Protein AF-W1XYW0-F1 (afdb_monomer_lite)

Secondary structure (DSSP, 8-state):
-EEEGGGGBPP-TTS-HHHHTTS-TTSGGGB-HHHHHHHHHHHHTT--EEEEEEETTTTEEEEEEEEE---S--EEESTTTTT-HHHHTT-S-----

Organism: NCBI:txid408170

Structure (mmCIF, N/CA/C/O backbone):
data_AF-W1XYW0-F1
#
_entry.id   AF-W1XYW0-F1
#
loop_
_atom_site.group_PDB
_atom_site.id
_atom_site.type_symbol
_atom_site.label_atom_id
_atom_site.label_alt_id
_atom_site.label_comp_id
_atom_site.label_asym_id
_atom_site.label_entity_id
_atom_site.label_seq_id
_atom_site.pdbx_PDB_ins_code
_atom_site.Cartn_x
_atom_site.Cartn_y
_atom_site.Cartn_z
_atom_site.occupancy
_atom_site.B_iso_or_equiv
_atom_site.auth_seq_id
_atom_site.auth_comp_id
_atom_site.auth_asym_id
_atom_site.auth_atom_id
_atom_site.pdbx_PDB_model_num
ATOM 1 N N . ALA A 1 1 ? -4.149 10.051 9.716 1.00 89.81 1 ALA A N 1
ATOM 2 C CA . ALA A 1 1 ? -3.032 10.081 8.739 1.00 89.81 1 ALA A CA 1
ATOM 3 C C . ALA A 1 1 ? -3.511 9.5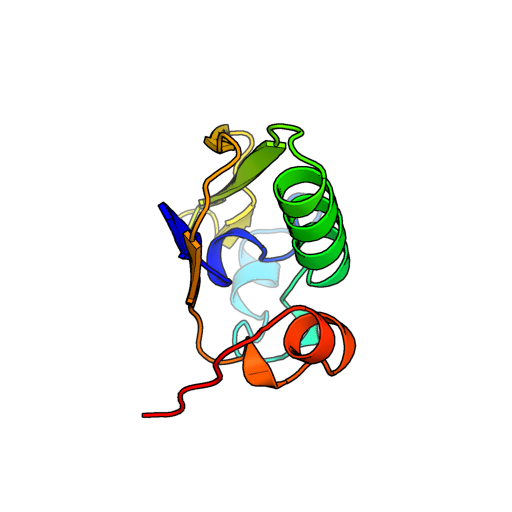59 7.383 1.00 89.81 1 ALA A C 1
ATOM 5 O O . ALA A 1 1 ? -4.561 8.922 7.356 1.00 89.81 1 ALA A O 1
ATOM 6 N N . MET A 1 2 ? -2.795 9.850 6.294 1.00 95.75 2 MET A N 1
ATOM 7 C CA . MET A 1 2 ? -3.105 9.346 4.948 1.00 95.75 2 MET A CA 1
ATOM 8 C C . MET A 1 2 ? -2.199 8.156 4.623 1.00 95.75 2 MET A C 1
ATOM 10 O O . MET A 1 2 ? -0.999 8.238 4.868 1.00 95.75 2 MET A O 1
ATOM 14 N N . ILE A 1 3 ? -2.768 7.075 4.096 1.00 97.31 3 ILE A N 1
ATOM 15 C CA . ILE A 1 3 ? -2.046 5.907 3.588 1.00 97.31 3 ILE A CA 1
ATOM 16 C C . ILE A 1 3 ? -2.393 5.773 2.105 1.00 97.31 3 ILE A C 1
ATOM 18 O O . ILE A 1 3 ? -3.520 5.426 1.750 1.00 97.31 3 ILE A O 1
ATOM 22 N N . GLU A 1 4 ? -1.410 6.062 1.262 1.00 97.69 4 GLU A N 1
ATOM 23 C CA . GLU A 1 4 ? -1.543 6.090 -0.195 1.00 97.69 4 GLU A CA 1
ATOM 24 C C . GLU A 1 4 ? -1.337 4.684 -0.769 1.00 97.69 4 GLU A C 1
ATOM 26 O O . GLU A 1 4 ? -0.332 4.030 -0.476 1.00 97.69 4 GLU A O 1
ATOM 31 N N . HIS A 1 5 ? -2.256 4.194 -1.601 1.00 97.38 5 HIS A N 1
ATOM 32 C CA . HIS A 1 5 ? -2.132 2.868 -2.221 1.00 97.38 5 HIS A CA 1
ATOM 33 C C . HIS A 1 5 ? -0.913 2.779 -3.147 1.00 97.38 5 HIS A C 1
ATOM 35 O O . HIS A 1 5 ? -0.262 1.737 -3.202 1.00 97.38 5 HIS A O 1
ATOM 41 N N . ASP A 1 6 ? -0.553 3.886 -3.801 1.00 96.81 6 ASP A N 1
ATOM 42 C CA . ASP A 1 6 ? 0.605 3.973 -4.696 1.00 96.81 6 ASP A CA 1
ATOM 43 C C . ASP A 1 6 ? 1.935 3.724 -3.969 1.00 96.81 6 ASP A C 1
ATOM 45 O O . ASP A 1 6 ? 2.881 3.185 -4.545 1.00 96.81 6 ASP A O 1
ATOM 49 N N . SER A 1 7 ? 2.009 4.007 -2.664 1.00 97.75 7 SER A N 1
ATOM 50 C CA . SER A 1 7 ? 3.177 3.641 -1.850 1.00 97.75 7 SER A CA 1
ATOM 51 C C . SER A 1 7 ? 3.432 2.125 -1.843 1.00 97.75 7 SER A C 1
ATOM 53 O O . SER A 1 7 ? 4.565 1.681 -1.648 1.00 97.75 7 SER A O 1
ATOM 55 N N . TYR A 1 8 ? 2.396 1.325 -2.108 1.00 98.12 8 TYR A N 1
ATOM 56 C CA . TYR A 1 8 ? 2.424 -0.132 -2.092 1.00 98.12 8 TYR A CA 1
ATOM 57 C C . TYR A 1 8 ? 2.551 -0.768 -3.476 1.00 98.12 8 TYR A C 1
ATOM 59 O O . TYR A 1 8 ? 2.290 -1.961 -3.600 1.00 98.12 8 TYR A O 1
ATOM 67 N N . TYR A 1 9 ? 3.015 -0.070 -4.516 1.00 97.81 9 TYR A N 1
ATOM 68 C CA . TYR A 1 9 ? 3.467 -0.780 -5.719 1.00 97.81 9 TYR A CA 1
ATOM 69 C C . TYR A 1 9 ? 4.529 -1.839 -5.372 1.00 97.81 9 TYR A C 1
ATOM 71 O O . TYR A 1 9 ? 5.348 -1.686 -4.450 1.00 97.81 9 TYR A O 1
ATOM 79 N N . LYS A 1 10 ? 4.498 -2.962 -6.093 1.00 96.94 10 LYS A N 1
ATOM 80 C CA . LYS A 1 10 ? 5.455 -4.057 -5.915 1.00 96.94 10 LYS A CA 1
ATOM 81 C C . LYS A 1 10 ? 6.875 -3.596 -6.209 1.00 96.94 10 LYS A C 1
ATOM 83 O O . LYS A 1 10 ? 7.118 -2.784 -7.099 1.00 96.94 10 LYS A O 1
ATOM 88 N N . ASP A 1 11 ? 7.822 -4.169 -5.473 1.00 96.81 11 ASP A N 1
ATOM 89 C CA . ASP A 1 11 ? 9.229 -3.979 -5.790 1.00 96.81 11 ASP A CA 1
ATOM 90 C C . ASP A 1 11 ? 9.581 -4.703 -7.097 1.00 96.81 11 ASP A C 1
ATOM 92 O O . ASP A 1 11 ? 9.479 -5.927 -7.213 1.00 96.81 11 ASP A O 1
ATOM 96 N N . GLN A 1 12 ? 10.004 -3.924 -8.086 1.00 96.06 12 GLN A N 1
ATOM 97 C CA . GLN A 1 12 ? 10.468 -4.390 -9.385 1.00 96.06 12 GLN A CA 1
ATOM 98 C C . GLN A 1 12 ? 11.964 -4.106 -9.579 1.00 96.06 12 GLN A C 1
ATOM 100 O O . GLN A 1 12 ? 12.453 -4.091 -10.708 1.00 96.06 12 GLN A O 1
ATOM 105 N N . SER A 1 13 ? 12.717 -3.919 -8.488 1.00 94.56 13 SER A N 1
ATOM 106 C CA . SER A 1 13 ? 14.167 -3.683 -8.489 1.00 94.56 13 SER A CA 1
ATOM 107 C C . SER A 1 13 ? 14.956 -4.747 -9.265 1.00 94.56 13 SER A C 1
ATOM 109 O O . SER A 1 13 ? 16.004 -4.444 -9.833 1.00 94.56 13 SER A O 1
ATOM 111 N N . HIS A 1 14 ? 14.412 -5.962 -9.353 1.00 95.69 14 HIS A N 1
ATOM 112 C CA . HIS A 1 14 ? 14.947 -7.097 -10.104 1.00 95.69 14 HIS A CA 1
ATOM 113 C C . HIS A 1 14 ? 14.763 -7.007 -11.632 1.00 95.69 14 HIS A C 1
ATOM 115 O O . HIS A 1 14 ? 15.437 -7.736 -12.355 1.00 95.69 14 HIS A O 1
ATOM 121 N N . LEU A 1 15 ? 13.873 -6.142 -12.129 1.00 95.88 15 LEU A N 1
ATOM 122 C CA . LEU A 1 15 ? 13.652 -5.900 -13.560 1.00 95.88 15 LEU A CA 1
ATOM 123 C C . LEU A 1 15 ? 14.500 -4.728 -14.058 1.00 95.88 15 LEU A C 1
ATOM 125 O O . LEU A 1 15 ? 14.842 -3.826 -13.288 1.00 95.88 15 LEU A O 1
ATOM 129 N N . THR A 1 16 ? 14.789 -4.694 -15.356 1.00 96.88 16 THR A N 1
ATOM 130 C CA . THR A 1 16 ? 15.387 -3.517 -16.001 1.00 96.88 16 THR A CA 1
ATOM 131 C C . THR A 1 16 ? 14.381 -2.367 -16.086 1.00 96.88 16 THR A C 1
ATOM 133 O O . THR A 1 16 ? 13.168 -2.576 -16.073 1.00 96.88 16 THR A O 1
ATOM 136 N N . PHE A 1 17 ? 14.864 -1.130 -16.217 1.00 95.25 17 PHE A N 1
ATOM 137 C CA . PHE A 1 17 ? 13.981 0.031 -16.372 1.00 95.25 17 PHE A CA 1
ATOM 138 C C . PHE A 1 17 ? 13.043 -0.106 -17.589 1.00 95.25 17 PHE A C 1
ATOM 140 O O . PHE A 1 17 ? 11.852 0.170 -17.484 1.00 95.25 17 PHE A O 1
ATOM 147 N N . GLU A 1 18 ? 13.551 -0.617 -18.716 1.00 96.88 18 GLU A N 1
ATOM 148 C CA . GLU A 1 18 ? 12.775 -0.841 -19.947 1.00 96.88 18 GLU A CA 1
ATOM 149 C C . GLU A 1 18 ? 11.661 -1.892 -19.803 1.00 96.88 18 GLU A C 1
ATOM 151 O O . GLU A 1 18 ? 10.689 -1.885 -20.562 1.00 96.88 18 GLU A O 1
ATOM 156 N N . GLU A 1 19 ? 11.791 -2.815 -18.853 1.00 95.94 19 GLU A N 1
ATOM 157 C CA . GLU A 1 19 ? 10.735 -3.769 -18.514 1.00 95.94 19 GLU A CA 1
ATOM 158 C C . GLU A 1 19 ? 9.714 -3.141 -17.567 1.00 95.94 19 GLU A C 1
ATOM 160 O O . GLU A 1 19 ? 8.513 -3.300 -17.784 1.00 95.94 19 GLU A O 1
ATOM 165 N N . ARG A 1 20 ? 10.168 -2.368 -16.570 1.00 95.44 20 ARG A N 1
ATOM 166 C CA . ARG A 1 20 ? 9.289 -1.692 -15.599 1.00 95.44 20 ARG A CA 1
ATOM 167 C C . ARG A 1 20 ? 8.295 -0.757 -16.278 1.00 95.44 20 ARG A C 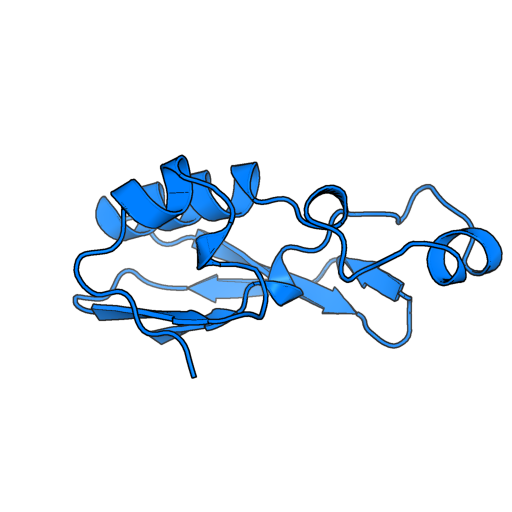1
ATOM 169 O O . ARG A 1 20 ? 7.113 -0.806 -15.956 1.00 95.44 20 ARG A O 1
ATOM 176 N N . ILE A 1 21 ? 8.728 0.010 -17.283 1.00 94.88 21 ILE A N 1
ATOM 177 C CA . ILE A 1 21 ? 7.844 0.920 -18.039 1.00 94.88 21 ILE A CA 1
ATOM 178 C C . ILE A 1 21 ? 6.705 0.206 -18.786 1.00 94.88 21 ILE A C 1
ATOM 180 O O . ILE A 1 21 ? 5.737 0.851 -19.176 1.00 94.88 21 ILE A O 1
ATOM 184 N N . LYS A 1 22 ? 6.813 -1.109 -19.016 1.00 95.12 22 LYS A N 1
ATOM 185 C CA . LYS A 1 22 ? 5.769 -1.914 -19.672 1.00 95.12 22 LYS A CA 1
ATOM 186 C C . LYS A 1 22 ? 4.742 -2.453 -18.676 1.00 95.12 22 LYS A C 1
ATOM 188 O O . LYS A 1 22 ? 3.738 -3.025 -19.098 1.00 95.12 22 LYS A O 1
ATOM 193 N N . THR A 1 23 ? 4.990 -2.312 -17.374 1.00 94.06 23 THR A N 1
ATOM 194 C CA . THR A 1 23 ? 4.050 -2.715 -16.327 1.00 94.06 23 THR A CA 1
ATOM 195 C C . THR A 1 23 ? 2.785 -1.867 -16.419 1.00 94.06 23 THR A C 1
ATOM 197 O O . THR A 1 23 ? 2.846 -0.643 -16.491 1.00 94.06 23 THR A O 1
ATOM 200 N N . ASN A 1 24 ? 1.624 -2.520 -16.377 1.00 95.81 24 ASN A N 1
ATOM 201 C CA . ASN A 1 24 ? 0.353 -1.831 -16.191 1.00 95.81 24 ASN A CA 1
ATOM 202 C C . ASN A 1 24 ? 0.151 -1.540 -14.696 1.00 95.81 24 ASN A C 1
ATOM 204 O O . ASN A 1 24 ? -0.245 -2.437 -13.948 1.00 95.81 24 ASN A O 1
ATOM 208 N N . TYR A 1 25 ? 0.443 -0.309 -14.276 1.00 94.31 25 TYR A N 1
ATOM 209 C CA . TYR A 1 25 ? 0.314 0.123 -12.882 1.00 94.31 25 TYR A CA 1
ATOM 210 C C . TYR A 1 25 ? -1.146 0.344 -12.445 1.00 94.31 25 TYR A C 1
ATOM 212 O O . TYR A 1 25 ? -1.424 0.340 -11.255 1.00 94.31 25 TYR A O 1
ATOM 220 N N . ASP A 1 26 ? -2.101 0.389 -13.377 1.00 95.44 26 ASP A N 1
ATOM 221 C CA . ASP A 1 26 ? -3.539 0.448 -13.079 1.00 95.44 26 ASP A CA 1
ATOM 222 C C . ASP A 1 26 ? -4.179 -0.943 -12.917 1.00 95.44 26 ASP A C 1
ATOM 224 O O . ASP A 1 26 ? -5.397 -1.075 -12.793 1.00 95.44 26 ASP A O 1
ATOM 228 N N . HIS A 1 27 ? -3.387 -2.019 -12.954 1.00 96.94 27 HIS A N 1
ATOM 229 C CA . HIS A 1 27 ? -3.880 -3.372 -12.711 1.00 96.94 27 HIS A CA 1
ATOM 230 C C . HIS A 1 27 ? -3.681 -3.758 -11.235 1.00 96.94 27 HIS A C 1
ATOM 232 O O . HIS A 1 27 ? -2.583 -3.549 -10.715 1.00 96.94 27 HIS A O 1
ATOM 238 N N . PRO A 1 28 ? -4.644 -4.433 -10.569 1.00 96.06 28 PRO A N 1
ATOM 239 C CA . PRO A 1 28 ? -4.511 -4.836 -9.160 1.00 96.06 28 PRO A CA 1
ATOM 240 C C . PRO A 1 28 ? -3.202 -5.572 -8.832 1.00 96.06 28 PRO A C 1
ATOM 242 O O . PRO A 1 28 ? -2.625 -5.412 -7.764 1.00 96.06 28 PRO A O 1
ATOM 245 N N . PHE A 1 29 ? -2.667 -6.341 -9.786 1.00 95.12 29 PHE A N 1
ATOM 246 C CA . PHE A 1 29 ? -1.407 -7.080 -9.614 1.00 95.12 29 PHE A CA 1
ATOM 247 C C . PHE A 1 29 ? -0.156 -6.212 -9.456 1.00 95.12 29 PHE A C 1
ATOM 249 O O . PHE A 1 29 ? 0.857 -6.745 -8.991 1.00 95.12 29 PHE A O 1
ATOM 256 N N . ALA A 1 30 ? -0.200 -4.938 -9.847 1.00 96.50 30 ALA A N 1
ATOM 257 C CA . ALA A 1 30 ? 0.906 -4.008 -9.651 1.00 96.50 30 ALA A CA 1
ATOM 258 C C . ALA A 1 30 ? 1.117 -3.673 -8.167 1.00 96.50 30 ALA A C 1
ATOM 260 O O . ALA A 1 30 ? 2.229 -3.321 -7.774 1.00 96.50 30 ALA A O 1
ATOM 261 N N . PHE A 1 31 ? 0.083 -3.841 -7.341 1.00 97.75 31 PHE A N 1
ATOM 262 C CA . PHE A 1 31 ? 0.096 -3.506 -5.926 1.00 97.75 31 PHE A CA 1
ATOM 263 C C . PHE A 1 31 ? 0.470 -4.706 -5.049 1.00 97.75 31 PHE A C 1
ATOM 265 O O . PHE A 1 31 ? 0.176 -5.869 -5.339 1.00 97.75 31 PHE A O 1
ATOM 272 N N . ASP A 1 32 ? 1.139 -4.404 -3.947 1.00 97.94 32 ASP A N 1
ATOM 273 C CA . ASP A 1 32 ? 1.467 -5.285 -2.833 1.00 97.94 32 ASP A CA 1
ATOM 274 C C . ASP A 1 32 ? 0.418 -5.104 -1.728 1.00 97.94 32 ASP A C 1
ATOM 276 O O . ASP A 1 32 ? 0.692 -4.670 -0.606 1.00 97.94 32 ASP A O 1
ATOM 280 N N . THR A 1 33 ? -0.838 -5.384 -2.082 1.00 97.62 33 THR A N 1
ATOM 281 C CA . THR A 1 33 ? -1.992 -5.223 -1.187 1.00 97.62 33 THR A CA 1
ATOM 282 C C . THR A 1 33 ? -1.886 -6.124 0.047 1.00 97.62 33 THR A C 1
ATOM 284 O O . THR A 1 33 ? -2.399 -5.778 1.109 1.00 97.62 33 THR A O 1
ATOM 287 N N . ASP 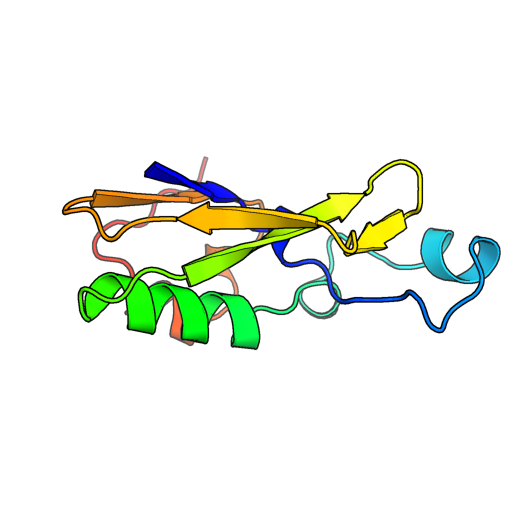A 1 34 ? -1.166 -7.246 -0.049 1.00 98.25 34 ASP A N 1
ATOM 288 C CA . ASP A 1 34 ? -0.869 -8.111 1.096 1.00 98.25 34 ASP A CA 1
ATOM 289 C C . ASP A 1 34 ? -0.028 -7.379 2.152 1.00 98.25 34 ASP A C 1
ATOM 291 O O . ASP A 1 34 ? -0.383 -7.396 3.336 1.00 98.25 34 ASP A O 1
ATOM 295 N N . LEU A 1 35 ? 1.041 -6.685 1.735 1.00 98.50 35 LEU A N 1
ATOM 296 C CA . LEU A 1 35 ? 1.849 -5.855 2.631 1.00 98.50 35 LEU A CA 1
ATOM 297 C C . LEU A 1 35 ? 1.025 -4.711 3.232 1.00 98.50 35 LEU A C 1
ATOM 299 O O . LEU A 1 35 ? 1.106 -4.470 4.438 1.00 98.50 35 LEU A O 1
ATOM 303 N N . MET A 1 36 ? 0.207 -4.040 2.418 1.00 98.31 36 MET A N 1
ATOM 304 C CA . MET A 1 36 ? -0.670 -2.961 2.881 1.00 98.31 36 MET A CA 1
ATOM 305 C C . MET A 1 36 ? -1.632 -3.442 3.972 1.00 98.31 36 MET A C 1
ATOM 307 O O . MET A 1 36 ? -1.707 -2.847 5.047 1.00 98.31 36 MET A O 1
ATOM 311 N N . ILE A 1 37 ? -2.327 -4.558 3.738 1.00 98.56 37 ILE A N 1
ATOM 312 C CA . ILE A 1 37 ? -3.244 -5.168 4.708 1.00 98.56 37 ILE A CA 1
ATOM 313 C C . ILE A 1 37 ? -2.505 -5.543 5.994 1.00 98.56 37 ILE A C 1
ATOM 315 O O . ILE A 1 37 ? -3.025 -5.309 7.087 1.00 98.56 37 ILE A O 1
ATOM 319 N N . ALA A 1 38 ? -1.315 -6.139 5.883 1.00 98.75 38 ALA A N 1
ATOM 320 C CA . ALA A 1 38 ? -0.518 -6.506 7.047 1.00 98.75 38 ALA A CA 1
ATOM 321 C C . ALA A 1 38 ? -0.166 -5.270 7.886 1.00 98.75 38 ALA A C 1
ATOM 323 O O . ALA A 1 38 ? -0.406 -5.262 9.089 1.00 98.75 38 ALA A O 1
ATOM 324 N N . GLN A 1 39 ? 0.317 -4.200 7.255 1.00 98.56 39 GLN A N 1
ATOM 325 C CA . GLN A 1 39 ? 0.694 -2.973 7.954 1.00 98.56 39 GLN A CA 1
ATOM 326 C C . GLN A 1 39 ? -0.507 -2.224 8.548 1.00 98.56 39 GLN A C 1
ATOM 328 O O . GLN A 1 39 ? -0.423 -1.745 9.677 1.00 98.56 39 GLN A O 1
ATOM 333 N N . ILE A 1 40 ? -1.651 -2.186 7.860 1.00 98.25 40 ILE A N 1
ATOM 334 C CA . ILE A 1 40 ? -2.889 -1.624 8.423 1.00 98.25 40 ILE A CA 1
ATOM 335 C C . ILE A 1 40 ? -3.310 -2.403 9.674 1.00 98.25 40 ILE A C 1
ATOM 337 O O . ILE A 1 40 ? -3.680 -1.798 10.676 1.00 98.25 40 ILE A O 1
ATOM 341 N N . LYS A 1 41 ? -3.215 -3.737 9.668 1.00 98.44 41 LYS A N 1
ATOM 342 C CA . LYS A 1 41 ? -3.525 -4.551 10.856 1.00 98.44 41 LYS A CA 1
ATOM 343 C C . LYS A 1 41 ? -2.590 -4.266 12.029 1.00 98.44 41 LYS A C 1
ATOM 345 O O . LYS A 1 41 ? -3.052 -4.257 13.167 1.00 98.44 41 LYS A O 1
ATOM 350 N N . GLU A 1 42 ? -1.308 -4.024 11.772 1.00 98.69 42 GLU A N 1
ATOM 351 C CA . GLU A 1 42 ? -0.361 -3.616 12.816 1.00 98.69 42 GLU A CA 1
ATOM 352 C C . GLU A 1 42 ? -0.753 -2.262 13.421 1.00 98.69 42 GLU A C 1
ATOM 354 O O . GLU A 1 42 ? -0.837 -2.144 14.646 1.00 98.69 42 GLU A O 1
ATOM 359 N N . LEU A 1 43 ? -1.100 -1.284 12.577 1.00 98.31 43 LEU A N 1
ATOM 360 C CA . LEU A 1 43 ? -1.568 0.033 13.012 1.00 98.31 43 LEU A CA 1
ATOM 361 C C . LEU A 1 43 ? -2.852 -0.054 13.845 1.00 98.31 43 LEU A C 1
ATOM 363 O O . LEU A 1 43 ? -2.920 0.537 14.923 1.00 98.31 43 LEU A O 1
ATOM 367 N N . LEU A 1 44 ? -3.834 -0.843 13.397 1.00 96.94 44 LEU A N 1
ATOM 368 C CA . LEU A 1 44 ? -5.069 -1.116 14.145 1.00 96.94 44 LEU A CA 1
ATOM 369 C C . LEU A 1 44 ? -4.799 -1.810 15.488 1.00 96.94 44 LEU A C 1
ATOM 371 O O . LEU A 1 44 ? -5.563 -1.653 16.436 1.00 96.94 44 LEU A O 1
ATOM 375 N N . ALA A 1 45 ? -3.703 -2.560 15.591 1.00 98.25 45 ALA A N 1
ATOM 376 C CA . ALA A 1 45 ? -3.266 -3.198 16.825 1.00 98.25 45 ALA A CA 1
ATOM 377 C C . ALA A 1 45 ? -2.360 -2.301 17.693 1.00 98.25 45 ALA A C 1
ATOM 379 O O . ALA A 1 45 ? -1.716 -2.798 18.622 1.00 98.25 45 ALA A O 1
ATOM 380 N N . GLY A 1 46 ? -2.283 -1.000 17.392 1.00 98.12 46 GLY A N 1
ATOM 381 C CA . GLY A 1 46 ? -1.498 -0.032 18.152 1.00 98.12 46 GLY A CA 1
ATOM 382 C C . GLY A 1 46 ? 0.011 -0.165 17.950 1.00 98.12 46 GLY A C 1
ATOM 383 O O . GLY A 1 46 ? 0.775 0.312 18.788 1.00 98.12 46 GLY A O 1
ATOM 384 N N . ARG A 1 47 ? 0.461 -0.823 16.872 1.00 98.69 47 ARG A N 1
ATOM 385 C CA . ARG A 1 47 ? 1.883 -0.979 16.553 1.00 98.69 47 ARG A CA 1
ATOM 386 C C . ARG A 1 47 ? 2.267 -0.122 15.347 1.00 98.69 47 ARG A C 1
ATOM 388 O O . ARG A 1 47 ? 1.629 -0.212 14.302 1.00 98.69 47 ARG A O 1
ATOM 395 N N . PRO A 1 48 ? 3.302 0.716 15.476 1.00 98.44 48 PRO A N 1
ATOM 396 C CA . PRO A 1 48 ? 3.773 1.543 14.374 1.00 98.44 48 PRO A CA 1
ATOM 397 C C . PRO A 1 48 ? 4.458 0.721 13.273 1.00 98.44 48 PRO A C 1
ATOM 399 O O . PRO A 1 48 ? 5.085 -0.307 13.546 1.00 98.44 48 PRO A O 1
ATOM 402 N N . VAL A 1 49 ? 4.387 1.211 12.035 1.00 98.56 49 VAL A N 1
ATOM 403 C CA . VAL A 1 49 ? 4.914 0.540 10.834 1.00 98.56 49 VAL A CA 1
ATOM 404 C C . VAL A 1 49 ? 5.766 1.482 9.994 1.00 98.56 49 VAL A C 1
ATOM 406 O O . VAL A 1 49 ? 5.622 2.700 10.072 1.00 98.56 49 VAL A O 1
ATOM 409 N N . ASP A 1 50 ? 6.629 0.908 9.161 1.00 98.50 50 ASP A N 1
ATOM 410 C CA . ASP A 1 50 ? 7.426 1.659 8.193 1.00 98.50 50 ASP A CA 1
ATOM 411 C C . ASP A 1 50 ? 6.819 1.461 6.802 1.00 98.50 50 ASP A C 1
ATOM 413 O O . ASP A 1 50 ? 6.949 0.394 6.193 1.00 98.50 50 ASP A O 1
ATOM 417 N N . ILE A 1 51 ? 6.099 2.473 6.324 1.00 98.19 51 ILE A N 1
ATOM 418 C CA . ILE A 1 51 ? 5.399 2.428 5.040 1.00 98.19 51 ILE A CA 1
ATOM 419 C C . ILE A 1 51 ? 6.423 2.658 3.920 1.00 98.19 51 ILE A C 1
ATOM 421 O O . ILE A 1 51 ? 7.228 3.593 4.016 1.00 98.19 51 ILE A O 1
ATOM 425 N N . PRO A 1 52 ? 6.447 1.810 2.873 1.00 98.06 52 PRO A N 1
ATOM 426 C CA . PRO A 1 52 ? 7.313 2.021 1.718 1.00 98.06 52 PRO A CA 1
ATOM 427 C C . PRO A 1 52 ? 7.015 3.347 1.019 1.00 98.06 52 PRO A C 1
ATOM 429 O O . PRO A 1 52 ? 5.921 3.887 1.104 1.00 98.06 52 PRO A O 1
ATOM 432 N N . THR A 1 53 ? 7.999 3.865 0.293 1.00 97.50 53 THR A N 1
ATOM 433 C CA . THR A 1 53 ? 7.773 4.957 -0.660 1.00 97.50 53 THR A CA 1
ATOM 434 C C . THR A 1 53 ? 7.987 4.439 -2.073 1.00 97.50 53 THR A C 1
ATOM 436 O O . THR A 1 53 ? 8.845 3.580 -2.303 1.00 97.50 53 THR A O 1
ATOM 439 N N . TYR A 1 54 ? 7.216 4.946 -3.029 1.00 97.25 54 TYR A N 1
ATOM 440 C CA . TYR A 1 54 ? 7.407 4.620 -4.435 1.00 97.25 54 TYR A CA 1
ATOM 441 C C . TYR A 1 54 ? 8.266 5.681 -5.127 1.00 97.25 54 TYR A C 1
ATOM 443 O O . TYR A 1 54 ? 8.056 6.880 -4.946 1.00 97.25 54 TYR A O 1
AT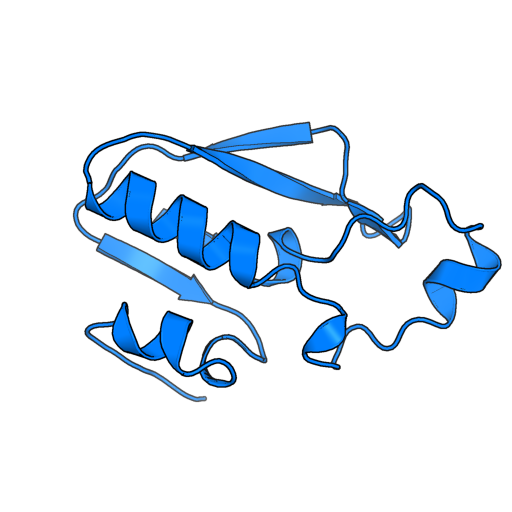OM 451 N N . ASP A 1 55 ? 9.255 5.244 -5.907 1.00 96.69 55 ASP A N 1
ATOM 452 C CA . ASP A 1 55 ? 10.083 6.132 -6.716 1.00 96.69 55 ASP A CA 1
ATOM 453 C C . ASP A 1 55 ? 9.533 6.175 -8.146 1.00 96.69 55 ASP A C 1
ATOM 455 O O . ASP A 1 55 ? 9.810 5.303 -8.975 1.00 96.69 55 ASP A O 1
ATOM 459 N N . TYR A 1 56 ? 8.751 7.216 -8.433 1.00 94.56 56 TYR A N 1
ATOM 460 C CA . TYR A 1 56 ? 8.154 7.436 -9.750 1.00 94.56 56 TYR A CA 1
ATOM 461 C C . TYR A 1 56 ? 9.192 7.672 -10.852 1.00 94.56 56 TYR A C 1
ATOM 463 O O . TYR A 1 56 ? 8.923 7.355 -12.005 1.00 94.56 56 TYR A O 1
ATOM 471 N N . ALA A 1 57 ? 10.380 8.195 -10.527 1.00 94.88 57 ALA A N 1
ATOM 472 C CA . ALA A 1 57 ? 11.435 8.391 -11.517 1.00 94.88 57 ALA A CA 1
ATOM 473 C C . ALA A 1 57 ? 12.115 7.061 -11.871 1.00 94.88 57 ALA A C 1
ATOM 475 O O . ALA A 1 57 ? 12.465 6.831 -13.027 1.00 94.88 57 ALA A O 1
ATOM 476 N N . ALA A 1 58 ? 12.277 6.169 -10.890 1.00 94.81 58 ALA A N 1
ATOM 477 C CA . ALA A 1 58 ? 12.885 4.851 -11.076 1.00 94.81 58 ALA A CA 1
ATOM 478 C C . ALA A 1 58 ? 11.886 3.736 -11.450 1.00 94.81 58 ALA A C 1
ATOM 480 O O . ALA A 1 58 ? 12.315 2.606 -11.725 1.00 94.81 58 ALA A O 1
ATOM 481 N N . HIS A 1 59 ? 10.581 4.038 -11.451 1.00 95.12 59 HIS A N 1
ATOM 482 C CA . HIS A 1 59 ? 9.482 3.096 -11.693 1.00 95.12 59 HIS A CA 1
ATOM 483 C C . HIS A 1 59 ? 9.565 1.836 -10.811 1.00 95.12 59 HIS A C 1
ATOM 485 O O . HIS A 1 59 ? 9.376 0.712 -11.274 1.00 95.12 59 HIS A O 1
ATOM 491 N N . THR A 1 60 ? 9.925 2.001 -9.537 1.00 96.62 60 THR A N 1
ATOM 492 C CA . THR A 1 60 ? 9.988 0.891 -8.577 1.00 96.62 60 THR A CA 1
ATOM 493 C C . THR A 1 60 ? 9.877 1.396 -7.142 1.00 96.62 60 THR A C 1
ATOM 495 O O . THR A 1 60 ? 10.054 2.582 -6.862 1.00 96.62 60 THR A O 1
ATOM 498 N N . ARG A 1 61 ? 9.623 0.480 -6.204 1.00 97.25 61 ARG A N 1
ATOM 499 C CA . ARG A 1 61 ? 9.685 0.760 -4.767 1.00 97.25 61 ARG A CA 1
ATOM 500 C C . ARG A 1 61 ? 11.057 1.328 -4.384 1.00 97.25 61 ARG A C 1
ATOM 502 O O . ARG A 1 61 ? 12.092 0.781 -4.763 1.00 97.25 61 ARG A O 1
ATOM 509 N N . SER A 1 62 ? 11.059 2.414 -3.619 1.00 96.56 62 SER A N 1
ATOM 510 C CA . SER A 1 62 ? 12.274 3.008 -3.068 1.00 96.56 62 SER A CA 1
ATOM 511 C C . SER A 1 62 ? 12.821 2.166 -1.912 1.00 96.56 62 SER A C 1
ATOM 513 O O . SER A 1 62 ? 12.079 1.474 -1.219 1.00 96.56 62 SER A O 1
ATOM 515 N N . SER A 1 63 ? 14.119 2.289 -1.629 1.00 95.00 63 SER A N 1
ATOM 516 C CA . SER A 1 63 ? 14.714 1.769 -0.389 1.00 95.00 63 SER A CA 1
ATOM 517 C C . SER A 1 63 ? 14.331 2.585 0.851 1.00 95.00 63 SER A C 1
ATOM 519 O O . SER A 1 63 ? 14.663 2.202 1.972 1.00 95.00 63 SER A O 1
ATOM 521 N N . LYS A 1 64 ? 13.663 3.727 0.657 1.00 97.12 64 LYS A N 1
ATOM 522 C CA . LYS A 1 64 ? 13.193 4.599 1.728 1.00 97.12 64 LYS A CA 1
ATOM 523 C C . LYS A 1 64 ? 11.796 4.205 2.183 1.00 97.12 64 LYS A C 1
ATOM 525 O O . LYS A 1 64 ? 10.917 3.888 1.380 1.00 97.12 64 LYS A O 1
ATOM 530 N N . THR A 1 65 ? 11.588 4.337 3.480 1.00 98.06 65 THR A N 1
ATOM 531 C CA . THR A 1 65 ? 10.291 4.223 4.136 1.00 98.06 65 THR A CA 1
ATOM 532 C C . THR A 1 65 ? 10.027 5.492 4.935 1.00 98.06 65 THR A C 1
ATOM 534 O O . THR A 1 65 ? 10.950 6.264 5.223 1.00 98.06 65 THR A O 1
ATOM 537 N N . TYR A 1 66 ? 8.773 5.711 5.311 1.00 97.31 66 TYR A N 1
ATOM 538 C CA . TYR A 1 66 ? 8.430 6.669 6.352 1.00 97.31 66 TYR A CA 1
ATOM 539 C C . TYR A 1 66 ? 7.733 5.961 7.508 1.00 97.31 66 TYR A C 1
ATOM 541 O O . TYR A 1 66 ? 7.022 4.972 7.330 1.00 97.31 66 TYR A O 1
ATOM 549 N N . ARG A 1 67 ? 7.956 6.477 8.715 1.00 98.00 67 ARG A N 1
ATOM 550 C CA . ARG A 1 67 ? 7.352 5.944 9.930 1.00 98.00 67 ARG A CA 1
ATOM 551 C C . ARG A 1 67 ? 5.899 6.396 10.034 1.00 98.00 67 ARG A C 1
ATOM 553 O O . ARG A 1 67 ? 5.645 7.598 10.090 1.00 98.00 67 ARG A O 1
ATOM 560 N N . GLN A 1 68 ? 4.970 5.451 10.127 1.00 98.31 68 GLN A N 1
ATOM 561 C CA . GLN A 1 68 ? 3.572 5.713 10.452 1.00 98.31 68 GLN A CA 1
ATOM 562 C C . GLN A 1 68 ? 3.270 5.211 11.864 1.00 98.31 68 GLN A C 1
ATOM 564 O O . GLN A 1 68 ? 3.334 4.016 12.153 1.00 98.31 68 GLN A O 1
ATOM 569 N N . GLU A 1 69 ? 2.913 6.143 12.741 1.00 98.25 69 GLU A N 1
ATOM 570 C CA . GLU A 1 69 ? 2.448 5.832 14.092 1.00 98.25 69 GLU A CA 1
ATOM 571 C C . GLU A 1 69 ? 0.961 5.428 14.081 1.00 98.25 69 GLU A C 1
ATOM 573 O O . GLU A 1 69 ? 0.216 5.885 13.204 1.00 98.25 69 GLU A O 1
ATOM 578 N N . PRO A 1 70 ? 0.491 4.610 15.041 1.00 98.06 70 PRO A N 1
ATOM 579 C CA . PRO A 1 70 ? -0.928 4.338 15.239 1.00 98.06 70 PRO A CA 1
ATOM 580 C C . PRO A 1 70 ? -1.721 5.633 15.433 1.00 98.06 70 PRO A C 1
ATOM 582 O O . PRO A 1 70 ? -1.222 6.588 16.029 1.00 98.06 70 PRO A O 1
ATOM 585 N N . GLN A 1 71 ? -2.947 5.677 14.924 1.00 97.19 71 GLN A N 1
ATOM 586 C CA . GLN A 1 71 ? -3.854 6.821 14.999 1.00 97.19 71 GLN A CA 1
ATOM 587 C C . GLN A 1 71 ? -5.279 6.301 15.181 1.00 97.19 71 GLN A C 1
ATOM 589 O O . GLN A 1 71 ? -5.592 5.199 14.737 1.00 97.19 71 GLN A O 1
ATOM 594 N N . ASP A 1 72 ? -6.154 7.125 15.752 1.00 95.94 72 ASP A N 1
ATOM 595 C CA . ASP A 1 72 ? -7.572 6.772 15.889 1.00 95.94 72 ASP A CA 1
ATOM 596 C C . ASP A 1 72 ? -8.281 6.702 14.527 1.00 95.94 72 ASP A C 1
ATOM 598 O O . ASP A 1 72 ? -9.243 5.957 14.360 1.00 95.94 72 ASP A O 1
ATOM 602 N N . VAL A 1 73 ? -7.808 7.483 13.544 1.00 96.50 73 VAL A N 1
ATOM 603 C CA . VAL A 1 73 ? -8.381 7.544 12.194 1.00 96.50 73 VAL A CA 1
ATOM 604 C C . VAL A 1 73 ? -7.287 7.549 11.126 1.00 96.50 73 VAL A C 1
ATOM 606 O O . VAL A 1 73 ? -6.366 8.382 11.121 1.00 96.50 73 VAL A O 1
ATOM 609 N N . PHE A 1 74 ? -7.454 6.656 10.154 1.00 95.38 74 PHE A N 1
ATOM 610 C CA . PHE A 1 74 ? -6.675 6.599 8.923 1.00 95.38 74 PHE A CA 1
ATOM 611 C C . PHE A 1 74 ? -7.579 6.824 7.719 1.00 95.38 74 PHE A C 1
ATOM 613 O O . PHE A 1 74 ? -8.724 6.378 7.697 1.00 95.38 74 PHE A O 1
ATOM 620 N N . ILE A 1 75 ? -7.041 7.496 6.707 1.00 97.94 75 ILE A N 1
ATOM 621 C CA . ILE A 1 75 ? -7.638 7.539 5.379 1.00 97.94 75 ILE A CA 1
ATOM 622 C C . ILE A 1 75 ? -6.757 6.675 4.489 1.00 97.94 75 ILE A C 1
ATOM 624 O O . ILE A 1 75 ? -5.550 6.893 4.419 1.00 97.94 75 ILE A O 1
ATOM 628 N N . VAL A 1 76 ? -7.370 5.681 3.858 1.00 97.69 76 VAL A N 1
ATOM 629 C CA . VAL A 1 76 ? -6.739 4.853 2.836 1.00 97.69 76 VAL A CA 1
ATOM 630 C 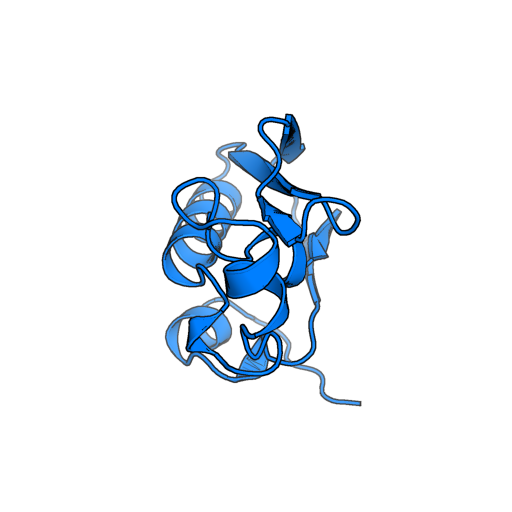C . VAL A 1 76 ? -7.260 5.335 1.493 1.00 97.69 76 VAL A C 1
ATOM 632 O O . VAL A 1 76 ? -8.468 5.291 1.258 1.00 97.69 76 VAL A O 1
ATOM 635 N N . GLU A 1 77 ? -6.367 5.820 0.639 1.00 97.88 77 GLU A N 1
ATOM 636 C CA . GLU A 1 77 ? -6.724 6.404 -0.652 1.00 97.88 77 GLU A CA 1
ATOM 637 C C . GLU A 1 77 ? -6.018 5.684 -1.803 1.00 97.88 77 GLU A C 1
ATOM 639 O O . GLU A 1 77 ? -4.944 5.112 -1.623 1.00 97.88 77 GLU A O 1
ATOM 644 N N . GLY A 1 78 ? -6.660 5.673 -2.970 1.00 97.00 78 GLY A N 1
ATOM 645 C CA . GLY A 1 78 ? -6.082 5.182 -4.214 1.00 97.00 78 GLY A CA 1
ATOM 646 C C . GLY A 1 78 ? -7.142 4.634 -5.164 1.00 97.00 78 GLY A C 1
ATOM 647 O O . GLY A 1 78 ? -8.233 4.238 -4.753 1.00 97.00 78 GLY A O 1
ATOM 648 N N . ILE A 1 79 ? -6.809 4.554 -6.451 1.00 96.69 79 ILE A N 1
ATOM 649 C CA . ILE A 1 79 ? -7.756 4.187 -7.521 1.00 96.69 79 ILE A CA 1
ATOM 650 C C . ILE A 1 79 ? -8.360 2.776 -7.385 1.00 96.69 79 ILE A C 1
ATOM 652 O O . ILE A 1 79 ? -9.440 2.507 -7.905 1.00 96.69 79 ILE A O 1
ATOM 656 N N . LEU A 1 80 ? -7.683 1.875 -6.665 1.00 97.50 80 LEU A N 1
ATOM 657 C CA . LEU A 1 80 ? -8.062 0.465 -6.516 1.00 97.50 80 LEU A CA 1
ATOM 658 C C . LEU A 1 80 ? -8.220 0.013 -5.056 1.00 97.50 80 LEU A C 1
ATOM 660 O O . LEU A 1 80 ? -8.348 -1.182 -4.798 1.00 97.50 80 LEU A O 1
ATOM 664 N N . VAL A 1 81 ? -8.270 0.926 -4.079 1.00 97.56 81 VAL A N 1
ATOM 665 C CA . VAL A 1 81 ? -8.380 0.541 -2.651 1.00 97.56 81 VAL A CA 1
ATOM 666 C C . VAL A 1 81 ? -9.682 -0.185 -2.307 1.00 97.56 81 VAL A C 1
ATOM 668 O O . VAL A 1 81 ? -9.769 -0.875 -1.292 1.00 97.56 81 VAL A O 1
ATOM 671 N N . LEU A 1 82 ? -10.702 -0.061 -3.160 1.00 98.19 82 LEU A N 1
ATOM 672 C CA . LEU A 1 82 ? -11.965 -0.781 -3.030 1.00 98.19 82 LEU A CA 1
ATOM 673 C C . LEU A 1 82 ? -12.015 -2.080 -3.851 1.00 98.19 82 LEU A C 1
ATOM 675 O O . LEU A 1 82 ? -13.068 -2.709 -3.865 1.00 98.19 82 LEU A O 1
ATOM 679 N N . GLU A 1 83 ? -10.935 -2.517 -4.504 1.00 97.88 83 GLU A N 1
ATOM 680 C CA . GLU A 1 83 ? -10.910 -3.741 -5.327 1.00 97.88 83 GLU A CA 1
ATOM 681 C C . GLU A 1 83 ? -10.769 -5.018 -4.473 1.00 97.88 83 GLU A C 1
ATOM 683 O O . GLU A 1 83 ? -11.609 -5.922 -4.573 1.00 97.88 83 GLU A O 1
ATOM 688 N N . ASP A 1 84 ? -9.820 -5.054 -3.529 1.00 98.12 84 ASP A N 1
ATOM 689 C CA . ASP A 1 84 ? -9.586 -6.223 -2.672 1.00 98.12 84 ASP A CA 1
ATOM 690 C C . ASP A 1 84 ? -10.587 -6.279 -1.502 1.00 98.12 84 ASP A C 1
ATOM 692 O O . ASP A 1 84 ? -10.683 -5.373 -0.666 1.00 98.12 84 ASP A O 1
ATOM 696 N N . LYS A 1 85 ? -11.338 -7.385 -1.400 1.00 98.31 85 LYS A N 1
ATOM 697 C CA . LYS A 1 85 ? -12.332 -7.583 -0.330 1.00 98.31 85 LYS A CA 1
ATOM 698 C C . LYS A 1 85 ? -11.710 -7.517 1.068 1.00 98.31 85 LYS A C 1
ATOM 700 O O . LYS A 1 85 ? -12.321 -6.957 1.972 1.00 98.31 85 LYS A O 1
ATOM 705 N N . ARG A 1 86 ? -10.514 -8.071 1.252 1.00 98.44 86 ARG A N 1
ATOM 706 C CA . ARG A 1 86 ? -9.830 -8.147 2.550 1.00 98.44 86 ARG A CA 1
ATOM 707 C C . ARG A 1 86 ? -9.458 -6.759 3.056 1.00 98.44 86 ARG A C 1
ATOM 709 O O . ARG A 1 86 ? -9.533 -6.527 4.256 1.00 98.44 86 ARG A O 1
ATOM 716 N N . LEU A 1 87 ? -9.093 -5.848 2.153 1.00 98.12 87 LEU A N 1
ATOM 717 C CA . LEU A 1 87 ? -8.840 -4.450 2.492 1.00 98.12 87 LEU A CA 1
ATOM 718 C C . LEU A 1 87 ? -10.151 -3.731 2.846 1.00 98.12 87 LEU A C 1
ATOM 720 O O . LEU A 1 87 ? -10.229 -3.070 3.878 1.00 98.12 87 LEU A O 1
ATOM 724 N N . ARG A 1 88 ? 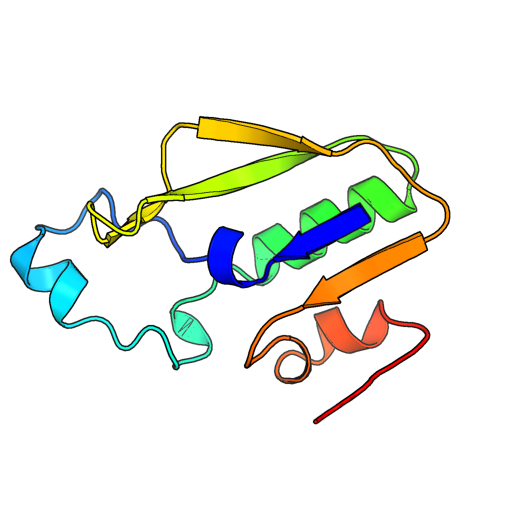-11.221 -3.942 2.065 1.00 98.25 88 ARG A N 1
ATOM 725 C CA . ARG A 1 88 ? -12.557 -3.388 2.365 1.00 98.25 88 ARG A CA 1
ATOM 726 C C . ARG A 1 88 ? -13.129 -3.844 3.706 1.00 98.25 88 ARG A C 1
ATOM 728 O O . ARG A 1 88 ? -13.860 -3.081 4.338 1.00 98.25 88 ARG A O 1
ATOM 735 N N . ASP A 1 89 ? -12.842 -5.076 4.114 1.00 98.50 89 ASP A N 1
ATOM 736 C CA . ASP A 1 89 ? -13.298 -5.636 5.390 1.00 98.50 89 ASP A CA 1
ATOM 737 C C . ASP A 1 89 ? -12.642 -4.937 6.601 1.00 98.50 89 ASP A C 1
ATOM 739 O O . ASP A 1 89 ? -13.172 -5.029 7.704 1.00 98.50 89 ASP A O 1
ATOM 743 N N . LEU A 1 90 ? -11.528 -4.216 6.404 1.00 97.88 90 LEU A N 1
ATOM 744 C CA . LEU A 1 90 ? -10.870 -3.398 7.435 1.00 97.88 90 LEU A CA 1
ATOM 745 C C . LEU A 1 90 ? -11.397 -1.954 7.500 1.00 97.88 90 LEU A C 1
ATOM 747 O O . LEU A 1 90 ? -10.975 -1.200 8.369 1.00 97.88 90 LEU A O 1
ATOM 751 N N . MET A 1 91 ? -12.265 -1.545 6.571 1.00 97.94 91 MET A N 1
ATOM 752 C CA . MET A 1 91 ? -12.737 -0.162 6.450 1.00 97.94 91 MET A CA 1
ATOM 753 C C . MET A 1 91 ? -14.126 0.018 7.061 1.00 97.94 91 MET A C 1
ATOM 755 O O . MET A 1 91 ? -15.084 -0.626 6.616 1.00 97.94 91 MET A O 1
ATOM 759 N N . ASP A 1 92 ? -14.272 0.992 7.956 1.00 98.31 92 ASP A N 1
ATOM 760 C CA . ASP A 1 92 ? -15.575 1.389 8.504 1.00 98.31 92 ASP A CA 1
ATOM 761 C C . ASP A 1 92 ? -16.414 2.195 7.497 1.00 98.31 92 ASP A C 1
ATOM 763 O O . ASP A 1 92 ? -17.624 2.003 7.382 1.00 98.31 92 ASP A O 1
ATOM 767 N N . ILE A 1 93 ? -15.766 3.066 6.714 1.00 98.19 93 ILE A N 1
ATOM 768 C CA . ILE A 1 93 ? -16.397 3.948 5.719 1.00 98.19 93 ILE A CA 1
ATOM 769 C C . ILE A 1 93 ? -15.730 3.734 4.357 1.00 98.19 93 ILE A C 1
ATOM 771 O O . ILE A 1 93 ? -14.516 3.574 4.272 1.00 98.19 93 ILE A O 1
ATOM 775 N N . LYS A 1 94 ? -16.528 3.717 3.283 1.00 98.25 94 LYS A N 1
ATOM 776 C CA . LYS A 1 94 ? -16.073 3.498 1.900 1.00 98.25 94 LYS A CA 1
ATOM 777 C C . LYS A 1 94 ? -16.659 4.589 1.010 1.00 98.25 94 LYS A C 1
ATOM 779 O O . LYS A 1 94 ? -17.873 4.782 1.014 1.00 98.25 94 LYS A O 1
ATOM 784 N N . ILE A 1 95 ? -15.806 5.296 0.274 1.00 97.81 95 ILE A N 1
ATOM 785 C CA . ILE A 1 95 ? -16.186 6.420 -0.590 1.00 97.81 95 ILE A CA 1
ATOM 786 C C . ILE A 1 95 ? -15.632 6.152 -1.991 1.00 97.81 95 ILE A C 1
ATOM 788 O O . ILE A 1 95 ? -14.478 5.756 -2.126 1.00 97.81 95 ILE A O 1
ATOM 792 N N . PHE A 1 96 ? -16.460 6.363 -3.012 1.00 97.31 96 PHE A N 1
ATOM 793 C CA . PHE A 1 96 ? -16.084 6.322 -4.425 1.00 97.31 96 PHE A CA 1
ATOM 794 C C . PHE A 1 96 ? -16.521 7.646 -5.059 1.00 97.31 96 PHE A C 1
ATOM 796 O O . PHE A 1 96 ? -17.642 8.090 -4.794 1.00 97.31 96 PHE A O 1
ATOM 803 N N . VAL A 1 97 ? -15.632 8.282 -5.826 1.00 94.06 97 VAL A N 1
ATOM 804 C CA . VAL A 1 97 ? -15.831 9.610 -6.435 1.00 94.06 97 VAL A CA 1
ATOM 805 C C . VAL A 1 97 ? -15.941 9.473 -7.944 1.00 94.06 97 VAL A C 1
ATOM 807 O O . VAL A 1 97 ? -15.102 8.745 -8.516 1.00 94.06 97 VAL A O 1
#

Sequence (97 aa):
AMIEHDSYYKDQSHLTFEERIKTNYDHPFAFDTDLMIAQIKELLAGRPVDIPTYDYAAHTRSSKTYRQEPQDVFIVEGILVLEDKRLRDLMDIKIFV

Foldseek 3Di:
DEDEQLLFFAAPVVDDQVVLVVDDCPDPVRGPVVVVLVQVVCLVVQHKDWGWGADPVSSGIDPHTHIDGRDPDYDYDDPCCVVDVSSVVSDPDDDDD

InterPro domains:
  IPR006083 Phosphoribulokinase/uridine kinase [PF00485] (6-97)
  IPR027417 P-loop containing nucleoside triphosphate hydrolase [G3DSA:3.40.50.300] (1-97)
  IPR027417 P-loop containing nucleoside triphosphate hydrolase [SSF52540] (3-96)

pLDDT: mean 97.06, std 1.47, range [89.81, 98.75]

Radius of gyration: 13.74 Å; chains: 1; bounding box: 32×18×38 Å